Protein AF-A0A0U5D8N0-F1 (afdb_monomer_lite)

Sequence (102 aa):
MAMTEEEKREIAMMTADILSKRNEPKISPDWRKLSDEIRDFIKSRTANTNKDGVGYMTIQNSIYMPIKYVLGLKDVRQITADQVPTARKIFEFIRALKEENE

Secondary structure (DSSP, 8-state):
-PPPHHHHHHHHHHHHHHHHHHTS----HHHHHHHHHHHHHHHHHHTT--TTSPPHHHHHHHHHHHHHHHHT-S-GGG--GGGHHHHHHHHHHHHHHHHTT-

Foldseek 3Di:
DDDDPVVVVVVVVVVVVVVVVVPPDQQAPLLVVVVVVQLVVLCVQPVPDDPPDDDSVNSVCVLFVVLCVVVVHPDSSPQYPVSSVVSVVSNVVVVVVVVVVD

Organism: Limosilactobacillus reuteri (NCBI:txid1598)

Structure (mmCIF, N/CA/C/O backbone):
data_AF-A0A0U5D8N0-F1
#
_entry.id   AF-A0A0U5D8N0-F1
#
loop_
_atom_site.group_PDB
_atom_site.id
_atom_site.type_symbol
_atom_site.label_atom_id
_atom_site.label_alt_id
_atom_site.label_comp_id
_atom_site.label_asym_id
_atom_site.label_entity_id
_atom_site.label_seq_id
_atom_site.pdbx_PDB_ins_code
_atom_site.Cartn_x
_atom_site.Cartn_y
_atom_site.Cartn_z
_atom_site.occupancy
_atom_site.B_iso_or_equiv
_atom_site.auth_seq_id
_atom_site.auth_comp_id
_atom_site.auth_asym_id
_atom_site.auth_atom_id
_atom_site.pdbx_PDB_model_num
ATOM 1 N N . MET A 1 1 ? -14.571 18.166 48.436 1.00 57.78 1 MET A N 1
ATOM 2 C CA . MET A 1 1 ? -15.720 18.454 47.553 1.00 57.78 1 MET A CA 1
ATOM 3 C C . MET A 1 1 ? -15.877 17.272 46.618 1.00 57.78 1 MET A C 1
ATOM 5 O O . MET A 1 1 ? -14.871 16.833 46.076 1.00 57.78 1 MET A O 1
ATOM 9 N N . ALA A 1 2 ? -17.076 16.702 46.519 1.00 75.06 2 ALA A N 1
ATOM 10 C CA . ALA A 1 2 ? -17.356 15.656 45.541 1.00 75.06 2 ALA A CA 1
ATOM 11 C C . ALA A 1 2 ? -17.673 16.322 44.197 1.00 75.06 2 ALA A C 1
ATOM 13 O O . ALA A 1 2 ? -18.399 17.313 44.181 1.00 75.06 2 ALA A O 1
ATOM 14 N N . MET A 1 3 ? -17.113 15.793 43.109 1.00 77.44 3 MET A N 1
ATOM 15 C CA . MET A 1 3 ? -17.428 16.238 41.750 1.00 77.44 3 MET A CA 1
ATOM 16 C C . MET A 1 3 ? -18.933 16.189 41.490 1.00 77.44 3 MET A C 1
ATOM 18 O O . MET A 1 3 ? -19.606 15.220 41.865 1.00 77.44 3 MET A O 1
ATOM 22 N N . THR A 1 4 ? -19.424 17.211 40.803 1.00 87.50 4 THR A N 1
ATOM 23 C CA . THR A 1 4 ? -20.805 17.322 40.340 1.00 87.50 4 THR A CA 1
ATOM 24 C C . THR A 1 4 ? -21.078 16.359 39.179 1.00 87.50 4 THR A C 1
ATOM 26 O O . THR A 1 4 ? -20.169 15.877 38.500 1.00 87.50 4 THR A O 1
ATOM 29 N N . GLU A 1 5 ? -22.351 16.043 38.942 1.00 85.44 5 GLU A N 1
ATOM 30 C CA . GLU A 1 5 ? -22.757 15.148 37.846 1.00 85.44 5 GLU A CA 1
ATOM 31 C C . GLU A 1 5 ? -22.469 15.733 36.453 1.00 85.44 5 GLU A C 1
ATOM 33 O O . GLU A 1 5 ? -22.260 14.992 35.492 1.00 85.44 5 GLU A O 1
ATOM 38 N N . GLU A 1 6 ? -22.414 17.059 36.348 1.00 86.19 6 GLU A N 1
ATOM 39 C CA . GLU A 1 6 ? -22.103 17.770 35.110 1.00 86.19 6 GLU A CA 1
ATOM 40 C C . GLU A 1 6 ? -20.620 17.630 34.747 1.00 86.19 6 GLU A C 1
ATOM 42 O O . GLU A 1 6 ? -20.295 17.206 33.637 1.00 86.19 6 GLU A O 1
ATOM 47 N N . GLU A 1 7 ? -19.728 17.807 35.727 1.00 84.50 7 GLU A N 1
ATOM 48 C CA . GLU A 1 7 ? -18.288 17.564 35.568 1.00 84.50 7 GLU A CA 1
ATOM 49 C C . GLU A 1 7 ? -18.000 16.100 35.194 1.00 84.50 7 GLU A C 1
ATOM 51 O O . GLU A 1 7 ? -17.157 15.815 34.342 1.00 84.50 7 GLU A O 1
ATOM 56 N N . LYS A 1 8 ? -18.736 15.140 35.776 1.00 86.56 8 LYS A N 1
ATOM 57 C CA . LYS A 1 8 ? -18.617 13.718 35.406 1.00 86.56 8 LYS A CA 1
ATOM 58 C C . LYS A 1 8 ? -19.012 13.466 33.950 1.00 86.56 8 LYS A C 1
ATOM 60 O O . LYS A 1 8 ? -18.358 12.667 33.276 1.00 86.56 8 LYS A O 1
ATOM 65 N N . ARG A 1 9 ? -20.064 14.130 33.455 1.00 88.69 9 ARG A N 1
ATOM 66 C CA . ARG A 1 9 ? -20.502 14.024 32.053 1.00 88.69 9 ARG A CA 1
ATOM 67 C C . ARG A 1 9 ? -19.495 14.635 31.089 1.00 88.69 9 ARG A C 1
ATOM 69 O O . ARG A 1 9 ? -19.191 13.998 30.082 1.00 88.69 9 ARG A O 1
ATOM 76 N N . GLU A 1 10 ? -18.958 15.813 31.391 1.00 88.25 10 GLU A N 1
ATOM 77 C CA . GLU A 1 10 ? -17.912 16.430 30.567 1.00 88.25 10 GLU A CA 1
ATOM 78 C C . GLU A 1 10 ? -16.674 15.539 30.467 1.00 88.25 10 GLU A C 1
ATOM 80 O O . GLU A 1 10 ? -16.199 15.265 29.363 1.00 88.25 10 GLU A O 1
ATOM 85 N N . ILE A 1 11 ? -16.206 14.999 31.595 1.00 87.62 11 ILE A N 1
ATOM 86 C CA . ILE A 1 11 ? -15.059 14.084 31.617 1.00 87.62 11 ILE A CA 1
ATOM 87 C C . ILE A 1 11 ? -15.353 12.822 30.800 1.00 87.62 11 ILE A C 1
ATOM 89 O O . ILE A 1 11 ? -14.494 12.373 30.037 1.00 87.62 11 ILE A O 1
ATOM 93 N N . ALA A 1 12 ? -16.558 12.255 30.908 1.00 88.81 12 ALA A N 1
ATOM 94 C CA . ALA A 1 12 ? -16.950 11.084 30.127 1.00 88.81 12 ALA A CA 1
ATOM 95 C C . ALA A 1 12 ? -16.948 11.369 28.614 1.00 88.81 12 ALA A C 1
ATOM 97 O O . ALA A 1 12 ? -16.423 10.563 27.844 1.00 88.81 12 ALA A O 1
ATOM 98 N N . MET A 1 13 ? -17.466 12.526 28.190 1.00 88.12 13 MET A N 1
ATOM 99 C CA . MET A 1 13 ? -17.466 12.940 26.781 1.00 88.12 13 MET A CA 1
ATOM 100 C C . MET A 1 13 ? -16.050 13.189 26.253 1.00 88.12 13 MET A C 1
ATOM 102 O O . MET A 1 13 ? -15.700 12.679 25.189 1.00 88.12 13 MET A O 1
ATOM 106 N N . MET A 1 14 ? -15.212 13.906 27.007 1.00 87.06 14 MET A N 1
ATOM 107 C CA . MET A 1 14 ? -13.809 14.129 26.641 1.00 87.06 14 MET A CA 1
ATOM 108 C C . MET A 1 14 ? -13.039 12.811 26.535 1.00 87.06 14 MET A C 1
ATOM 110 O O . MET A 1 14 ? -12.279 12.600 25.592 1.00 87.06 14 MET A O 1
ATOM 114 N N . THR A 1 15 ? -13.265 11.890 27.473 1.00 84.62 15 THR A N 1
ATOM 115 C CA . THR A 1 15 ? -12.621 10.571 27.466 1.00 84.62 15 THR A CA 1
ATOM 116 C C . THR A 1 15 ? -13.054 9.751 26.251 1.00 84.62 15 THR A C 1
ATOM 118 O O . THR A 1 15 ? -12.211 9.127 25.607 1.00 84.62 15 THR A O 1
ATOM 121 N N . ALA A 1 16 ? -14.340 9.781 25.893 1.00 82.00 16 ALA A N 1
ATOM 122 C CA . ALA A 1 16 ? -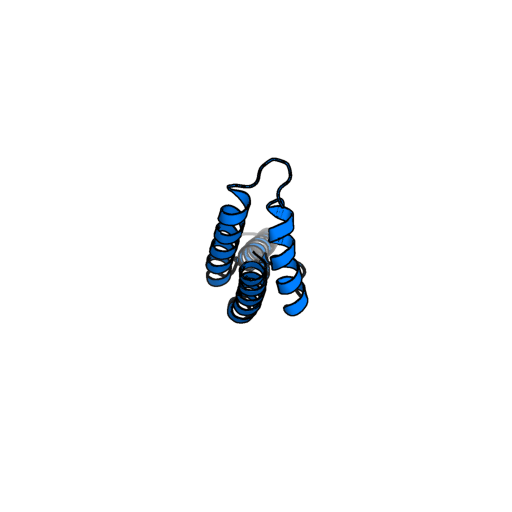14.857 9.097 24.711 1.00 82.00 16 ALA A CA 1
ATOM 123 C C . ALA A 1 16 ? -14.264 9.649 23.401 1.00 82.00 16 ALA A C 1
ATOM 125 O O . ALA A 1 16 ? -13.892 8.861 22.532 1.00 82.00 16 ALA A O 1
ATOM 126 N N . ASP A 1 17 ? -14.108 10.971 23.274 1.00 81.62 17 ASP A N 1
ATOM 127 C CA . ASP A 1 17 ? -13.480 11.613 22.107 1.00 81.62 17 ASP A CA 1
ATOM 128 C C . ASP A 1 17 ? -11.971 11.312 22.006 1.00 81.62 17 ASP A C 1
ATOM 130 O O . ASP A 1 17 ? -11.432 11.058 20.929 1.00 81.62 17 ASP A O 1
ATOM 134 N N . ILE A 1 18 ? -11.267 11.257 23.139 1.00 79.62 18 ILE A N 1
ATOM 135 C CA . ILE A 1 18 ? -9.850 10.865 23.164 1.00 79.62 18 ILE A CA 1
ATOM 136 C C . ILE A 1 18 ? -9.686 9.391 22.771 1.00 79.62 18 ILE A C 1
ATOM 138 O O . ILE A 1 18 ? -8.768 9.043 22.022 1.00 79.62 18 ILE A O 1
ATOM 142 N N . LEU A 1 19 ? -10.562 8.515 23.267 1.00 75.69 19 LEU A N 1
ATOM 143 C CA . LEU A 1 19 ? -10.542 7.089 22.945 1.00 75.69 19 LEU A CA 1
ATOM 144 C C . LEU A 1 19 ? -10.916 6.827 21.483 1.00 75.69 19 LEU A C 1
ATOM 146 O O . LEU A 1 19 ? -10.286 5.978 20.852 1.00 75.69 19 LEU A O 1
ATOM 150 N N . SER A 1 20 ? -11.877 7.566 20.922 1.00 69.62 20 SER A N 1
ATOM 151 C CA . SER A 1 20 ? -12.256 7.438 19.511 1.00 69.62 20 SER A CA 1
ATOM 152 C C . SER A 1 20 ? -11.098 7.825 18.583 1.00 69.62 20 SER A C 1
ATOM 154 O O . SER A 1 20 ? -10.777 7.068 17.670 1.00 69.62 20 SER A O 1
ATOM 156 N N . LYS A 1 21 ? -10.384 8.919 18.886 1.00 64.25 21 LYS A N 1
ATOM 157 C CA . LYS A 1 21 ? -9.190 9.363 18.143 1.00 64.25 21 LYS A CA 1
ATOM 158 C C . LYS A 1 21 ? -7.996 8.421 18.304 1.00 64.25 21 LYS A C 1
ATOM 160 O O . LYS A 1 21 ? -7.241 8.211 17.361 1.00 64.25 21 LYS A O 1
ATOM 165 N N . ARG A 1 22 ? -7.813 7.806 19.480 1.00 59.78 22 ARG A N 1
ATOM 166 C CA . ARG A 1 22 ? -6.773 6.776 19.694 1.00 59.78 22 ARG A CA 1
ATOM 167 C C . ARG A 1 22 ? -7.043 5.474 18.942 1.00 59.78 22 ARG A C 1
ATOM 169 O O . ARG A 1 22 ? -6.086 4.763 18.636 1.00 59.78 22 ARG A O 1
ATOM 176 N N . ASN A 1 23 ? -8.314 5.174 18.688 1.00 57.38 23 ASN A N 1
ATOM 177 C CA . ASN A 1 23 ? -8.761 3.997 17.951 1.00 57.38 23 ASN A CA 1
ATOM 178 C C . ASN A 1 23 ? -8.838 4.231 16.435 1.00 57.38 23 ASN A C 1
ATOM 180 O O . ASN A 1 23 ? -9.248 3.318 15.716 1.00 57.38 23 ASN A O 1
ATOM 184 N N . GLU A 1 24 ? -8.424 5.401 15.926 1.00 58.25 24 GLU A N 1
ATOM 185 C CA . GLU A 1 24 ? -8.157 5.539 14.495 1.00 58.25 24 GLU A CA 1
ATOM 186 C C . GLU A 1 24 ? -7.156 4.453 14.076 1.00 58.25 24 GLU A C 1
ATOM 188 O O . GLU A 1 24 ? -6.144 4.253 14.763 1.00 58.25 24 GLU A O 1
ATOM 193 N N . PRO A 1 25 ? -7.429 3.708 12.989 1.00 57.16 25 PRO A N 1
ATOM 194 C CA . PRO A 1 25 ? -6.596 2.585 12.608 1.00 57.16 25 PRO A CA 1
ATOM 195 C C . PRO A 1 25 ? -5.174 3.081 12.361 1.00 57.16 25 PRO A C 1
ATOM 197 O O . PRO A 1 25 ? -4.885 3.778 11.387 1.00 57.16 25 PRO A O 1
ATOM 200 N N . LYS A 1 26 ? -4.267 2.714 13.272 1.00 65.56 26 LYS A N 1
ATOM 201 C CA . LYS A 1 26 ? -2.835 2.870 13.049 1.00 65.56 26 LYS A CA 1
ATOM 202 C C . LYS A 1 26 ? -2.516 2.123 11.764 1.00 65.56 26 LYS A C 1
ATOM 204 O O . LYS A 1 26 ? -2.845 0.944 11.646 1.00 65.56 26 LYS A O 1
ATOM 209 N N . ILE A 1 27 ? -1.889 2.831 10.826 1.00 75.12 27 ILE A N 1
ATOM 210 C CA . ILE A 1 27 ? -1.368 2.277 9.574 1.00 75.12 27 ILE A CA 1
ATOM 211 C C . ILE A 1 27 ? -0.738 0.917 9.885 1.00 75.12 27 ILE A C 1
ATOM 213 O O . ILE A 1 27 ? 0.158 0.844 10.733 1.00 75.12 27 ILE A O 1
ATOM 217 N N . SER A 1 28 ? -1.236 -0.142 9.238 1.00 84.81 28 SER A N 1
ATOM 218 C CA . SER A 1 28 ? -0.761 -1.506 9.477 1.00 84.81 28 SER A CA 1
ATOM 219 C C . SER A 1 28 ? 0.775 -1.545 9.390 1.00 84.81 28 SER A C 1
ATOM 221 O O . SER A 1 28 ? 1.330 -1.050 8.403 1.00 84.81 28 SER A O 1
ATOM 223 N N . PRO A 1 29 ? 1.493 -2.102 10.388 1.00 89.56 29 PRO A N 1
ATOM 224 C CA . PRO A 1 29 ? 2.952 -2.208 10.336 1.00 89.56 29 PRO A CA 1
ATOM 225 C C . PRO A 1 29 ? 3.449 -2.938 9.084 1.00 89.56 29 PRO A C 1
ATOM 227 O O . PRO A 1 29 ? 4.470 -2.560 8.513 1.00 89.56 29 PRO A O 1
ATOM 230 N N . ASP A 1 30 ? 2.703 -3.942 8.624 1.00 92.25 30 ASP A N 1
ATOM 231 C CA . ASP A 1 30 ? 3.042 -4.701 7.421 1.00 92.25 30 ASP A CA 1
ATOM 232 C C . ASP A 1 30 ? 2.770 -3.899 6.148 1.00 92.25 30 ASP A C 1
ATOM 234 O O . ASP A 1 30 ? 3.559 -3.948 5.203 1.00 92.25 30 ASP A O 1
ATOM 238 N N . TRP A 1 31 ? 1.714 -3.079 6.146 1.00 95.00 31 TRP A N 1
ATOM 239 C CA . TRP A 1 31 ? 1.497 -2.117 5.069 1.00 95.00 31 TRP A CA 1
ATOM 240 C C . TRP A 1 31 ? 2.608 -1.066 5.036 1.00 95.00 31 TRP A C 1
ATOM 242 O O . TRP A 1 31 ? 3.072 -0.706 3.960 1.00 95.00 31 TRP A O 1
ATOM 252 N N . ARG A 1 32 ? 3.085 -0.603 6.197 1.00 93.94 32 ARG A N 1
ATOM 253 C CA . ARG A 1 32 ? 4.194 0.355 6.272 1.00 93.94 32 ARG A CA 1
ATOM 254 C C . ARG A 1 32 ? 5.448 -0.194 5.595 1.00 93.94 32 ARG A C 1
ATOM 256 O O . ARG A 1 32 ? 6.014 0.501 4.759 1.00 93.94 32 ARG A O 1
ATOM 263 N N . LYS A 1 33 ? 5.816 -1.447 5.891 1.00 95.69 33 LYS A N 1
ATOM 264 C CA . LYS A 1 33 ? 6.944 -2.135 5.241 1.00 95.69 33 LYS A CA 1
ATOM 265 C C . LYS A 1 33 ? 6.766 -2.197 3.722 1.00 95.69 33 LYS A C 1
ATOM 267 O O . LYS A 1 33 ? 7.644 -1.758 2.990 1.00 95.69 33 LYS A O 1
ATOM 272 N N . LEU A 1 34 ? 5.606 -2.661 3.249 1.00 97.31 34 LEU A N 1
ATOM 273 C CA . LEU A 1 34 ? 5.323 -2.731 1.812 1.00 97.31 34 LEU A CA 1
ATOM 274 C C . LEU A 1 34 ? 5.322 -1.341 1.148 1.00 97.31 34 LEU A C 1
ATOM 276 O O . LEU A 1 34 ? 5.808 -1.183 0.034 1.00 97.31 34 LEU A O 1
ATOM 280 N N . SER A 1 35 ? 4.800 -0.315 1.819 1.00 96.06 35 SER A N 1
ATOM 281 C CA . SER A 1 35 ? 4.793 1.058 1.305 1.00 96.06 35 SER A CA 1
ATOM 282 C C . SER A 1 35 ? 6.204 1.641 1.192 1.00 96.06 35 SER A C 1
ATOM 284 O O . SER A 1 35 ? 6.474 2.397 0.257 1.00 96.06 35 SER A O 1
ATOM 286 N N . ASP A 1 36 ? 7.103 1.288 2.112 1.00 96.50 36 ASP A N 1
ATOM 287 C CA . ASP A 1 36 ? 8.515 1.658 2.024 1.00 96.50 36 ASP A CA 1
ATOM 288 C C . ASP A 1 36 ? 9.199 0.939 0.843 1.00 96.50 36 ASP A C 1
ATOM 290 O O . ASP A 1 36 ? 9.860 1.601 0.046 1.00 96.50 36 ASP A O 1
ATOM 294 N N . GLU A 1 37 ? 8.934 -0.354 0.620 1.00 97.25 37 GLU A N 1
ATOM 295 C CA . GLU A 1 37 ? 9.428 -1.084 -0.565 1.00 97.25 37 GLU A CA 1
ATOM 296 C C . GLU A 1 37 ? 8.944 -0.455 -1.885 1.00 97.25 37 GLU A C 1
ATOM 298 O O . GLU A 1 37 ? 9.729 -0.244 -2.812 1.00 97.25 37 GLU A O 1
ATOM 303 N N . ILE A 1 38 ? 7.657 -0.097 -1.968 1.00 96.75 38 ILE A N 1
ATOM 304 C CA . ILE A 1 38 ? 7.090 0.592 -3.137 1.00 96.75 38 ILE A CA 1
ATOM 305 C C . ILE A 1 38 ? 7.772 1.949 -3.341 1.00 96.75 38 ILE A C 1
ATOM 307 O O . ILE A 1 38 ? 8.098 2.319 -4.469 1.00 96.75 38 ILE A O 1
ATOM 311 N N . ARG A 1 39 ? 8.002 2.705 -2.261 1.00 95.69 39 ARG A N 1
ATOM 312 C CA . ARG A 1 39 ? 8.693 3.999 -2.322 1.00 95.69 39 ARG A CA 1
ATOM 313 C C . ARG A 1 39 ? 1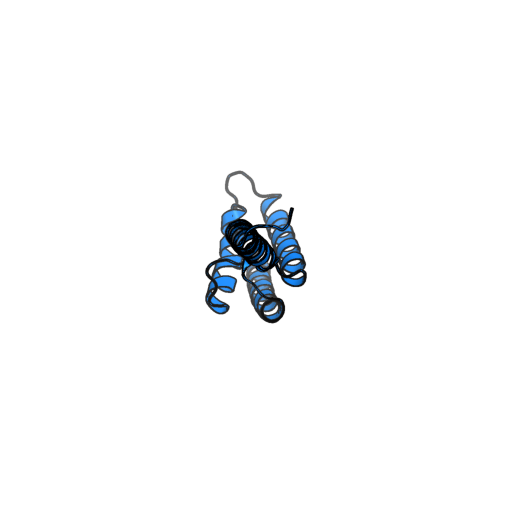0.101 3.847 -2.878 1.00 95.69 39 ARG A C 1
ATOM 315 O O . ARG A 1 39 ? 10.492 4.649 -3.723 1.00 95.69 39 ARG A O 1
ATOM 322 N N . ASP A 1 40 ? 10.845 2.853 -2.417 1.00 95.38 40 ASP A N 1
ATOM 323 C CA . ASP A 1 40 ? 12.220 2.628 -2.853 1.00 95.38 40 ASP A CA 1
ATOM 324 C C . ASP A 1 40 ? 12.279 2.176 -4.316 1.00 95.38 40 ASP A C 1
ATOM 326 O O . ASP A 1 40 ? 13.099 2.689 -5.080 1.00 95.38 40 ASP A O 1
ATOM 330 N N . PHE A 1 41 ? 11.332 1.338 -4.748 1.00 93.38 41 PHE A N 1
ATOM 331 C CA . PHE A 1 41 ? 11.147 0.995 -6.159 1.00 93.38 41 PHE A CA 1
ATOM 332 C C . PHE A 1 41 ? 10.859 2.221 -7.040 1.00 93.38 41 PHE A C 1
ATOM 334 O O . PHE A 1 41 ? 11.434 2.373 -8.116 1.00 93.38 41 PHE A O 1
ATOM 341 N N . ILE A 1 42 ? 9.976 3.125 -6.608 1.00 92.88 42 ILE A N 1
ATOM 342 C CA . ILE A 1 42 ? 9.687 4.336 -7.388 1.00 92.88 42 ILE A CA 1
ATOM 343 C C . ILE A 1 42 ? 10.924 5.237 -7.425 1.00 92.88 42 ILE A C 1
ATOM 345 O O . ILE A 1 42 ? 11.286 5.742 -8.487 1.00 92.88 42 ILE A O 1
ATOM 349 N N . LYS A 1 43 ? 11.591 5.427 -6.279 1.00 91.44 43 LYS A N 1
ATOM 350 C CA . LYS A 1 43 ? 12.802 6.246 -6.187 1.00 91.44 43 LYS A CA 1
ATOM 351 C C . LYS A 1 43 ? 13.877 5.762 -7.146 1.00 91.44 43 LYS A C 1
ATOM 353 O O . LYS A 1 43 ? 14.405 6.599 -7.867 1.00 91.44 43 LYS A O 1
ATOM 358 N N . SER A 1 44 ? 14.163 4.460 -7.198 1.00 88.94 44 SER A N 1
ATOM 359 C CA . SER A 1 44 ? 15.195 3.921 -8.092 1.00 88.94 44 SER A CA 1
ATOM 360 C C . SER A 1 44 ? 14.905 4.222 -9.565 1.00 88.94 44 SER A C 1
ATOM 362 O O . SER A 1 44 ? 15.823 4.559 -10.308 1.00 88.94 44 SER A O 1
ATOM 364 N N . ARG A 1 45 ? 13.629 4.214 -9.968 1.00 84.19 45 ARG A N 1
ATOM 365 C CA . ARG A 1 45 ? 13.204 4.558 -11.335 1.00 84.19 45 ARG A CA 1
ATOM 366 C C . ARG A 1 45 ? 13.204 6.055 -11.622 1.00 84.19 45 ARG A C 1
ATOM 368 O O . ARG A 1 45 ? 13.460 6.460 -12.748 1.00 84.19 45 ARG A O 1
ATOM 375 N N . THR A 1 46 ? 12.947 6.881 -10.612 1.00 87.00 46 THR A N 1
ATOM 376 C CA . THR A 1 46 ? 12.947 8.348 -10.763 1.00 87.00 46 THR A CA 1
ATOM 377 C C . THR A 1 46 ? 14.304 9.008 -10.509 1.00 87.00 46 THR A C 1
ATOM 379 O O . THR A 1 46 ? 14.482 10.182 -10.821 1.00 87.00 46 THR A O 1
ATOM 382 N N . ALA A 1 47 ? 15.270 8.286 -9.934 1.00 79.19 47 ALA A N 1
ATOM 383 C CA . ALA A 1 47 ? 16.569 8.842 -9.553 1.00 79.19 47 ALA A CA 1
ATOM 384 C C . ALA A 1 47 ? 17.402 9.294 -10.763 1.00 79.19 47 ALA A C 1
ATOM 386 O O . ALA A 1 47 ? 18.180 10.235 -10.644 1.00 79.19 47 ALA A O 1
ATOM 387 N N . ASN A 1 48 ? 17.205 8.653 -11.921 1.00 67.38 48 ASN A N 1
ATOM 388 C CA . ASN A 1 48 ? 17.978 8.896 -13.143 1.00 67.38 48 ASN A CA 1
ATOM 389 C C . ASN A 1 48 ? 17.160 9.554 -14.263 1.00 67.38 48 ASN A C 1
ATOM 391 O O . ASN A 1 48 ? 17.641 9.704 -15.385 1.00 67.38 48 ASN A O 1
ATOM 395 N N . THR A 1 49 ? 15.910 9.929 -13.993 1.00 62.09 49 THR A N 1
ATOM 396 C CA . THR A 1 49 ? 15.068 10.589 -14.988 1.00 62.09 49 THR A CA 1
ATOM 397 C C . THR A 1 49 ? 15.372 12.083 -15.048 1.00 62.09 49 THR A C 1
ATOM 399 O O . THR A 1 49 ? 15.173 12.805 -14.072 1.00 62.09 49 THR A O 1
ATOM 402 N N . ASN A 1 50 ? 15.815 12.551 -16.220 1.00 58.72 50 ASN A N 1
ATOM 403 C CA . ASN A 1 50 ? 15.875 13.972 -16.579 1.00 58.72 50 ASN A CA 1
ATOM 404 C C . ASN A 1 50 ? 14.465 14.610 -16.534 1.00 58.72 50 ASN A C 1
ATOM 406 O O . ASN A 1 50 ? 13.474 13.924 -16.287 1.00 58.72 50 ASN A O 1
ATOM 410 N N . LYS A 1 51 ? 14.353 15.918 -16.823 1.00 58.59 51 LYS A N 1
ATOM 411 C CA . LYS A 1 51 ? 13.084 16.684 -16.803 1.00 58.59 51 LYS A CA 1
ATOM 412 C C . LYS A 1 51 ? 11.914 16.060 -17.597 1.00 58.59 51 LYS A C 1
ATOM 414 O O . LYS A 1 51 ? 10.775 16.412 -17.309 1.00 58.59 51 LYS A O 1
ATOM 419 N N . ASP A 1 52 ? 12.186 15.133 -18.516 1.00 62.22 52 ASP A N 1
ATOM 420 C CA . ASP A 1 52 ? 11.193 14.470 -19.376 1.00 62.22 52 ASP A CA 1
ATOM 421 C C . ASP A 1 52 ? 10.790 13.052 -18.921 1.00 62.22 52 ASP A C 1
ATOM 423 O O . ASP A 1 52 ? 9.969 12.402 -19.566 1.00 62.22 52 ASP A O 1
ATOM 427 N N . GLY A 1 53 ? 11.367 12.527 -17.834 1.00 68.31 53 GLY A N 1
ATOM 428 C CA . GLY A 1 53 ? 11.039 11.181 -17.360 1.00 68.31 53 GLY A CA 1
ATOM 429 C C . GLY A 1 53 ? 9.742 11.098 -16.551 1.00 68.31 53 GLY A C 1
ATOM 430 O O . GLY A 1 53 ? 9.158 12.098 -16.129 1.00 68.31 53 GLY A O 1
ATOM 431 N N . VAL A 1 54 ? 9.267 9.870 -16.323 1.00 79.69 54 VAL A N 1
ATOM 432 C CA . VAL A 1 54 ? 8.003 9.630 -15.615 1.00 79.69 54 VAL A CA 1
ATOM 433 C C . VAL A 1 54 ? 8.124 10.072 -14.155 1.00 79.69 54 VAL A C 1
ATOM 435 O O . VAL A 1 54 ? 8.898 9.515 -13.382 1.00 79.69 54 VAL A O 1
ATOM 438 N N . GLY A 1 55 ? 7.316 11.055 -13.760 1.00 87.25 55 GLY A N 1
ATOM 439 C CA . GLY A 1 55 ? 7.337 11.592 -12.402 1.00 87.25 55 GLY A CA 1
ATOM 440 C C . GLY A 1 55 ? 6.935 10.575 -11.326 1.00 87.25 55 GLY A C 1
ATOM 441 O O . GLY A 1 55 ? 6.075 9.716 -11.536 1.00 87.25 55 GLY A O 1
ATOM 442 N N . TYR A 1 56 ? 7.499 10.742 -10.126 1.00 91.62 56 TYR A N 1
ATOM 443 C CA . TYR A 1 56 ? 7.243 9.906 -8.942 1.00 91.62 56 TYR A CA 1
ATOM 444 C C . TYR A 1 56 ? 5.750 9.661 -8.685 1.00 91.62 56 TYR A C 1
ATOM 446 O O . TYR A 1 56 ? 5.319 8.529 -8.466 1.00 91.62 56 TYR A O 1
ATOM 454 N N . MET A 1 57 ? 4.938 10.721 -8.752 1.00 91.25 57 MET A N 1
ATOM 455 C CA . MET A 1 57 ? 3.493 10.638 -8.516 1.00 91.25 57 MET A CA 1
ATOM 456 C C . MET A 1 57 ? 2.773 9.778 -9.556 1.00 91.25 57 MET A C 1
ATOM 458 O O . MET A 1 57 ? 1.833 9.068 -9.209 1.00 91.25 57 MET A O 1
ATOM 462 N N . THR A 1 58 ? 3.2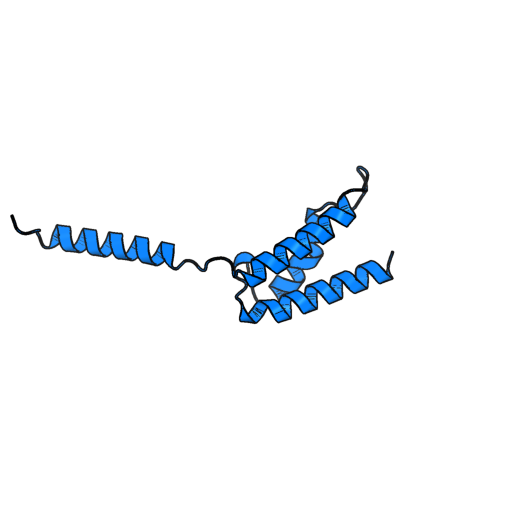26 9.795 -10.808 1.00 91.50 58 THR A N 1
ATOM 463 C CA . THR A 1 58 ? 2.647 8.981 -11.880 1.00 91.50 58 THR A CA 1
ATOM 464 C C . THR A 1 58 ? 2.897 7.498 -11.626 1.00 91.50 58 THR A C 1
ATOM 466 O O . THR A 1 58 ? 1.960 6.701 -11.682 1.00 91.50 58 THR A O 1
ATOM 469 N N . ILE A 1 59 ? 4.129 7.123 -11.266 1.00 91.94 59 ILE A N 1
ATOM 470 C CA . ILE A 1 59 ? 4.460 5.728 -10.938 1.00 91.94 59 ILE A CA 1
ATOM 471 C C . ILE A 1 59 ? 3.712 5.293 -9.674 1.00 91.94 59 ILE A C 1
ATOM 473 O O . ILE A 1 59 ? 3.087 4.233 -9.665 1.00 91.94 59 ILE A O 1
ATOM 477 N N . GLN A 1 60 ? 3.684 6.135 -8.640 1.00 95.06 60 GLN A N 1
ATOM 478 C CA . GLN A 1 60 ? 2.929 5.858 -7.419 1.00 95.06 60 GLN A CA 1
ATOM 479 C C . GLN A 1 60 ? 1.446 5.606 -7.714 1.00 95.06 60 GLN A C 1
ATOM 481 O O . GLN A 1 60 ? 0.891 4.617 -7.245 1.00 95.06 60 GLN A O 1
ATOM 486 N N . ASN A 1 61 ? 0.811 6.447 -8.535 1.00 95.00 61 ASN A N 1
ATOM 487 C CA . ASN A 1 61 ? -0.589 6.274 -8.918 1.00 95.00 61 ASN A CA 1
ATOM 488 C C . ASN A 1 61 ? -0.812 4.991 -9.721 1.00 95.00 61 ASN A C 1
ATOM 490 O O . ASN A 1 61 ? -1.820 4.321 -9.499 1.00 95.00 61 ASN A O 1
ATOM 494 N N . SER A 1 62 ? 0.134 4.612 -10.588 1.00 94.19 62 SER A N 1
ATOM 495 C CA . SER A 1 62 ? 0.057 3.353 -11.339 1.00 94.19 62 SER A CA 1
ATOM 496 C C . SER A 1 62 ? 0.057 2.112 -10.440 1.00 94.19 62 SER A C 1
ATOM 498 O O . SER A 1 62 ? -0.465 1.085 -10.851 1.00 94.19 62 SER A O 1
ATOM 500 N N . ILE A 1 63 ? 0.569 2.218 -9.207 1.00 96.69 63 ILE A N 1
ATOM 501 C CA . ILE A 1 63 ? 0.595 1.134 -8.213 1.00 96.69 63 ILE A CA 1
ATOM 502 C C . ILE A 1 63 ? -0.583 1.255 -7.235 1.00 96.69 63 ILE A C 1
ATOM 504 O O . ILE A 1 63 ? -1.325 0.301 -7.008 1.00 96.69 63 ILE A O 1
ATOM 508 N N . TYR A 1 64 ? -0.791 2.437 -6.654 1.00 97.12 64 TYR A N 1
ATOM 509 C CA . TYR A 1 64 ? -1.779 2.642 -5.594 1.00 97.12 64 TYR A CA 1
ATOM 510 C C . TYR A 1 64 ? -3.221 2.620 -6.099 1.00 97.12 64 TYR A C 1
ATOM 512 O O . TYR A 1 64 ? -4.104 2.197 -5.355 1.00 97.12 64 TYR A O 1
ATOM 520 N N . MET A 1 65 ? -3.499 3.054 -7.334 1.00 97.31 65 MET A N 1
ATOM 521 C CA . MET A 1 65 ? -4.866 3.013 -7.869 1.00 97.31 65 MET A CA 1
ATOM 522 C C . MET A 1 65 ? -5.375 1.574 -8.044 1.00 97.31 65 MET A C 1
ATOM 524 O O . MET A 1 65 ? -6.452 1.291 -7.517 1.00 97.31 65 MET A O 1
ATOM 528 N N . PRO A 1 66 ? -4.624 0.641 -8.665 1.00 97.75 66 PRO A N 1
ATOM 529 C CA . PRO A 1 66 ? -5.009 -0.770 -8.703 1.00 97.75 66 PRO A CA 1
ATOM 530 C C . PRO A 1 66 ? -5.192 -1.399 -7.320 1.00 97.75 66 PRO A C 1
ATOM 532 O O . PRO A 1 66 ? -6.192 -2.074 -7.094 1.00 97.75 66 PRO A O 1
ATOM 535 N N . ILE A 1 67 ? -4.281 -1.135 -6.373 1.00 97.81 67 ILE A N 1
ATOM 536 C CA . ILE A 1 67 ? -4.399 -1.649 -4.997 1.00 97.81 67 ILE A CA 1
ATOM 537 C C . ILE A 1 67 ? -5.708 -1.174 -4.357 1.00 97.81 67 ILE A C 1
ATOM 539 O O . ILE A 1 67 ? -6.474 -1.987 -3.845 1.00 97.81 67 ILE A O 1
ATOM 543 N N . LYS A 1 68 ? -5.999 0.132 -4.428 1.00 97.19 68 LYS A N 1
ATOM 544 C CA . LYS A 1 68 ? -7.247 0.703 -3.902 1.00 97.19 68 LYS A CA 1
ATOM 545 C C . LYS A 1 68 ? -8.480 0.099 -4.563 1.00 97.19 68 LYS A C 1
ATOM 547 O O . LYS A 1 68 ? -9.429 -0.236 -3.865 1.00 97.19 68 LYS A O 1
ATOM 552 N N . TYR A 1 69 ? -8.456 -0.039 -5.887 1.00 97.75 69 TYR A N 1
ATOM 553 C CA . TYR A 1 69 ? -9.577 -0.574 -6.651 1.00 97.75 69 TYR A CA 1
ATOM 554 C C . TYR A 1 69 ? -9.890 -2.021 -6.256 1.00 97.75 69 TYR A C 1
ATOM 556 O O . TYR A 1 69 ? -11.028 -2.324 -5.912 1.00 97.75 69 TYR A O 1
ATOM 564 N N . VAL A 1 70 ? -8.877 -2.893 -6.229 1.00 97.75 70 VAL A N 1
ATOM 565 C CA . VAL A 1 70 ? -9.051 -4.315 -5.892 1.00 97.75 70 VAL A CA 1
ATOM 566 C C . VAL A 1 70 ? -9.469 -4.512 -4.433 1.00 97.75 70 VAL A C 1
ATOM 568 O O . VAL A 1 70 ? -10.273 -5.392 -4.144 1.00 97.75 70 VAL A O 1
ATOM 571 N N . LEU A 1 71 ? -8.954 -3.694 -3.510 1.00 96.12 71 LEU A N 1
ATOM 572 C CA . LEU A 1 71 ? -9.295 -3.782 -2.086 1.00 96.12 71 LEU A CA 1
ATOM 573 C C . LEU A 1 71 ? -10.575 -3.015 -1.705 1.00 96.12 71 LEU A C 1
ATOM 575 O O . LEU A 1 71 ? -10.992 -3.075 -0.551 1.00 96.12 71 LEU A O 1
ATOM 579 N N . GLY A 1 72 ? -11.190 -2.278 -2.637 1.00 95.75 72 GLY A N 1
ATOM 580 C CA . GLY A 1 72 ? -12.377 -1.461 -2.365 1.00 95.75 72 GLY A CA 1
ATOM 581 C C . GLY A 1 72 ? -12.119 -0.282 -1.417 1.00 95.75 72 GLY A C 1
ATOM 582 O O . GLY A 1 72 ? -13.009 0.115 -0.667 1.00 95.75 72 GLY A O 1
ATOM 583 N N . LEU A 1 73 ? -10.905 0.277 -1.422 1.00 93.19 73 LEU A N 1
ATOM 584 C CA . LEU A 1 73 ? -10.474 1.320 -0.487 1.00 93.19 73 LEU A CA 1
ATOM 585 C C . LEU A 1 73 ? -10.460 2.708 -1.133 1.00 93.19 73 LEU A C 1
ATOM 587 O O . LEU A 1 73 ? -10.057 2.881 -2.284 1.00 93.19 73 LEU A O 1
ATOM 591 N N . LYS A 1 74 ? -10.821 3.736 -0.356 1.00 91.62 74 LYS A N 1
ATOM 592 C CA . LYS A 1 74 ? -10.672 5.140 -0.781 1.00 91.62 74 LYS A CA 1
ATOM 593 C C . LYS A 1 74 ? -9.228 5.621 -0.633 1.00 91.62 74 LYS A C 1
ATOM 595 O O . LYS A 1 74 ? -8.758 6.420 -1.444 1.00 91.62 74 LYS A O 1
ATOM 600 N N . ASP A 1 75 ? -8.524 5.112 0.376 1.00 90.75 75 ASP A N 1
ATOM 601 C CA . ASP A 1 75 ? -7.154 5.488 0.713 1.00 90.75 75 ASP A CA 1
ATOM 602 C C . ASP A 1 75 ? -6.326 4.251 1.091 1.00 90.75 75 ASP A C 1
ATOM 604 O O . ASP A 1 75 ? -6.783 3.381 1.828 1.00 90.75 75 ASP A O 1
ATOM 608 N N . VAL A 1 76 ? -5.080 4.184 0.615 1.00 92.38 76 VAL A N 1
ATOM 609 C CA . VAL A 1 76 ? -4.142 3.096 0.934 1.00 92.38 76 VAL A CA 1
ATOM 610 C C . VAL A 1 76 ? -3.759 3.054 2.417 1.00 92.38 76 VAL A C 1
ATOM 612 O O . VAL A 1 76 ? -3.358 2.015 2.925 1.00 92.38 76 VAL A O 1
ATOM 615 N N . ARG A 1 77 ? -3.920 4.160 3.155 1.00 89.62 77 ARG A N 1
ATOM 616 C CA . ARG A 1 77 ? -3.731 4.196 4.616 1.00 89.62 77 ARG A CA 1
ATOM 617 C C . ARG A 1 77 ? -4.757 3.347 5.371 1.00 89.62 77 ARG A C 1
ATOM 619 O O . ARG A 1 77 ? -4.520 3.032 6.531 1.00 89.62 77 ARG A O 1
ATOM 626 N N . GLN A 1 78 ? -5.861 2.971 4.721 1.00 91.38 78 GLN A N 1
ATOM 627 C CA . GLN A 1 78 ? -6.901 2.104 5.280 1.00 91.38 78 GLN A CA 1
ATOM 628 C C . GLN A 1 78 ? -6.583 0.608 5.131 1.00 91.38 78 GLN A C 1
ATOM 630 O O . GLN A 1 78 ? -7.372 -0.212 5.588 1.00 91.38 78 GLN A O 1
ATOM 635 N N . ILE A 1 79 ? -5.461 0.246 4.495 1.00 93.06 79 ILE A N 1
ATOM 636 C CA . ILE A 1 79 ? -5.071 -1.153 4.291 1.00 93.06 79 ILE A CA 1
ATOM 637 C C . ILE A 1 79 ? -4.820 -1.823 5.644 1.00 93.06 79 ILE A C 1
ATOM 639 O O . ILE A 1 79 ? -3.967 -1.394 6.430 1.00 93.06 79 ILE A O 1
ATOM 643 N N . THR A 1 80 ? -5.547 -2.907 5.892 1.00 91.62 80 THR A N 1
ATOM 644 C CA . THR A 1 80 ? -5.400 -3.746 7.082 1.00 91.62 80 THR A CA 1
ATOM 645 C C . THR A 1 80 ? -4.336 -4.824 6.869 1.00 91.62 80 THR A C 1
ATOM 647 O O . THR A 1 80 ? -3.897 -5.080 5.749 1.00 91.62 80 THR A O 1
ATOM 650 N N . ALA A 1 81 ? -3.882 -5.468 7.948 1.00 91.00 81 ALA A N 1
ATOM 651 C CA . ALA A 1 81 ? -2.820 -6.477 7.878 1.00 91.00 81 ALA A CA 1
ATOM 652 C C . ALA A 1 81 ? -3.182 -7.685 6.990 1.00 91.00 81 ALA A C 1
ATOM 654 O O . ALA A 1 81 ? -2.348 -8.149 6.217 1.00 91.00 81 ALA A O 1
ATOM 655 N N . ASP A 1 82 ? -4.434 -8.142 7.029 1.00 93.81 82 ASP A N 1
ATOM 656 C CA . ASP A 1 82 ? -4.961 -9.234 6.200 1.00 93.81 82 ASP A CA 1
ATOM 657 C C . ASP A 1 82 ? -5.040 -8.882 4.703 1.00 93.81 82 ASP A C 1
ATOM 659 O O . ASP A 1 82 ? -4.978 -9.770 3.854 1.00 93.81 82 ASP A O 1
ATOM 663 N N . GLN A 1 83 ? -5.103 -7.591 4.363 1.00 95.56 83 GLN A N 1
ATOM 664 C CA . GLN A 1 83 ? -5.131 -7.107 2.980 1.00 95.56 83 GLN A CA 1
ATOM 665 C C . GLN A 1 83 ? -3.730 -6.928 2.370 1.00 95.56 83 GLN A C 1
ATOM 667 O O . GLN A 1 83 ? -3.591 -6.886 1.142 1.00 95.56 83 GLN A O 1
ATOM 672 N N . VAL A 1 84 ? -2.674 -6.858 3.194 1.00 96.62 84 VAL A N 1
ATOM 673 C CA . VAL A 1 84 ? -1.286 -6.658 2.733 1.00 96.62 84 VAL A CA 1
ATOM 674 C C . VAL A 1 84 ? -0.818 -7.736 1.745 1.00 96.62 84 VAL A C 1
ATOM 676 O O . VAL A 1 84 ? -0.221 -7.360 0.733 1.00 96.62 84 VAL A O 1
ATOM 679 N N . PRO A 1 85 ? -1.087 -9.045 1.937 1.00 98.00 85 PRO A N 1
ATOM 680 C CA . PRO A 1 85 ? -0.700 -10.066 0.961 1.00 98.00 85 PRO A CA 1
ATOM 681 C C . PRO A 1 85 ? -1.285 -9.825 -0.436 1.00 98.00 85 PRO A C 1
ATOM 683 O O . PRO A 1 85 ? -0.598 -10.021 -1.439 1.00 98.00 85 PRO A O 1
ATOM 686 N N . THR A 1 86 ? -2.533 -9.357 -0.519 1.00 97.81 86 THR A N 1
ATOM 687 C CA . THR A 1 86 ? -3.178 -9.012 -1.794 1.00 97.81 86 THR A CA 1
ATOM 688 C C . THR A 1 86 ? -2.552 -7.759 -2.403 1.00 97.81 86 THR A C 1
ATOM 690 O O . THR A 1 86 ? -2.211 -7.768 -3.585 1.00 97.81 86 THR A O 1
ATOM 693 N N . ALA A 1 87 ? -2.313 -6.714 -1.602 1.00 97.88 87 ALA A N 1
ATOM 694 C CA . ALA A 1 87 ? -1.614 -5.511 -2.058 1.00 97.88 87 ALA A CA 1
ATOM 695 C C . ALA A 1 87 ? -0.212 -5.832 -2.610 1.00 97.88 87 ALA A C 1
ATOM 697 O O . ALA A 1 87 ? 0.173 -5.311 -3.657 1.00 97.88 87 ALA A O 1
ATOM 698 N N . ARG A 1 88 ? 0.523 -6.741 -1.952 1.00 98.38 88 ARG A N 1
ATOM 699 C CA . ARG A 1 88 ? 1.839 -7.210 -2.405 1.00 98.38 88 ARG A CA 1
ATOM 700 C C . ARG A 1 88 ? 1.756 -7.905 -3.759 1.00 98.38 88 ARG A C 1
ATOM 702 O O . ARG A 1 88 ? 2.534 -7.567 -4.638 1.00 98.38 88 ARG A O 1
ATOM 709 N N . LYS A 1 89 ? 0.806 -8.823 -3.962 1.00 98.12 89 LYS A N 1
ATOM 710 C CA . LYS A 1 89 ? 0.627 -9.501 -5.262 1.00 98.12 89 LYS A CA 1
ATOM 711 C C . LYS A 1 89 ? 0.402 -8.508 -6.404 1.00 98.12 89 LYS A C 1
ATOM 713 O O . LYS A 1 89 ? 0.978 -8.674 -7.472 1.00 98.12 89 LYS A O 1
ATOM 718 N N . ILE A 1 90 ? -0.402 -7.469 -6.170 1.00 97.69 90 ILE A N 1
ATOM 719 C CA . ILE A 1 90 ? -0.661 -6.415 -7.163 1.00 97.69 90 ILE A CA 1
ATOM 720 C C . ILE A 1 90 ? 0.614 -5.620 -7.452 1.00 97.69 90 ILE A C 1
ATOM 722 O O . ILE A 1 90 ? 0.933 -5.381 -8.613 1.00 97.69 90 ILE A O 1
ATOM 726 N N . PHE A 1 91 ? 1.356 -5.231 -6.412 1.00 97.62 91 PHE A N 1
ATOM 727 C CA . PHE A 1 91 ? 2.632 -4.540 -6.581 1.00 97.62 91 PHE A CA 1
ATOM 728 C C . PHE A 1 91 ? 3.639 -5.378 -7.380 1.00 97.62 91 PHE A C 1
ATOM 730 O O . PHE A 1 91 ? 4.186 -4.875 -8.356 1.00 97.62 91 PHE A O 1
ATOM 737 N N . GLU A 1 92 ? 3.840 -6.646 -7.017 1.00 97.19 92 GLU A N 1
ATOM 738 C CA . GLU A 1 92 ? 4.763 -7.553 -7.712 1.00 97.19 92 GLU A CA 1
ATOM 739 C C . GLU A 1 92 ? 4.359 -7.766 -9.176 1.00 97.19 92 GLU A C 1
ATOM 741 O O . GLU A 1 92 ? 5.212 -7.728 -10.057 1.00 97.19 92 GLU A O 1
ATOM 746 N N . PHE A 1 93 ? 3.059 -7.905 -9.459 1.00 96.00 93 PHE A N 1
ATOM 747 C CA . PHE A 1 93 ? 2.550 -7.997 -10.829 1.00 96.00 93 PHE A CA 1
ATOM 748 C C . PHE A 1 93 ? 2.886 -6.746 -11.653 1.00 96.00 93 PHE A C 1
ATOM 750 O O . PHE A 1 93 ? 3.405 -6.845 -12.761 1.00 96.00 93 PHE A O 1
ATOM 757 N N . ILE A 1 94 ? 2.638 -5.554 -11.101 1.00 93.62 94 ILE A N 1
ATOM 758 C CA . ILE A 1 94 ? 2.954 -4.286 -11.775 1.00 93.62 94 ILE A CA 1
ATOM 759 C C . ILE A 1 94 ? 4.468 -4.116 -11.937 1.00 93.62 94 ILE A C 1
ATOM 761 O O . ILE A 1 94 ? 4.915 -3.592 -12.958 1.00 93.62 94 ILE A O 1
ATOM 765 N N . ARG A 1 95 ? 5.254 -4.548 -10.943 1.00 91.44 95 ARG A N 1
ATOM 766 C CA . ARG A 1 95 ? 6.716 -4.514 -11.001 1.00 91.44 95 ARG A CA 1
ATOM 767 C C . ARG A 1 95 ? 7.230 -5.379 -12.149 1.00 91.44 95 ARG A C 1
ATOM 769 O O . ARG A 1 95 ? 7.966 -4.860 -12.978 1.00 91.44 95 ARG A O 1
ATOM 776 N N . ALA A 1 96 ? 6.774 -6.627 -12.239 1.00 91.88 96 ALA A N 1
ATOM 777 C CA . ALA A 1 96 ? 7.158 -7.556 -13.301 1.00 91.88 96 ALA A CA 1
ATOM 778 C C . ALA A 1 96 ? 6.808 -7.012 -14.696 1.00 91.88 96 ALA A C 1
ATOM 780 O O . ALA A 1 96 ? 7.677 -6.935 -15.558 1.00 91.88 96 ALA A O 1
ATOM 781 N N . LEU A 1 97 ? 5.583 -6.502 -14.890 1.00 87.88 97 LEU A N 1
ATOM 782 C CA . LEU A 1 97 ? 5.187 -5.877 -16.159 1.00 87.88 97 LEU A CA 1
ATOM 783 C C . LEU A 1 97 ? 6.101 -4.715 -16.563 1.00 87.88 97 LEU A C 1
ATOM 785 O O . LEU A 1 97 ? 6.285 -4.449 -17.745 1.00 87.88 97 LEU A O 1
ATOM 789 N N . LYS A 1 98 ? 6.638 -3.970 -15.598 1.00 78.44 98 LYS A N 1
ATOM 790 C CA . LYS A 1 98 ? 7.529 -2.839 -15.868 1.00 78.44 98 LYS A CA 1
ATOM 791 C C . LYS A 1 98 ? 8.986 -3.239 -16.078 1.00 78.44 98 LYS A C 1
ATOM 793 O O . LYS A 1 98 ? 9.717 -2.433 -16.639 1.00 78.44 98 LYS A O 1
ATOM 798 N N . GLU A 1 99 ? 9.397 -4.410 -15.605 1.00 78.12 99 GLU A N 1
ATOM 799 C CA . GLU A 1 99 ? 10.716 -4.996 -15.874 1.00 78.12 99 GLU A CA 1
ATOM 800 C C . GLU A 1 99 ? 10.745 -5.692 -17.245 1.00 78.12 99 GLU A C 1
ATOM 802 O O . GLU A 1 99 ? 11.760 -5.645 -17.919 1.00 78.12 99 GLU A O 1
ATOM 807 N N . GLU A 1 100 ? 9.630 -6.272 -17.700 1.00 68.50 100 GLU A N 1
ATOM 808 C CA . GLU A 1 100 ? 9.526 -6.907 -19.028 1.00 68.50 100 GLU A CA 1
ATOM 809 C C . GLU A 1 100 ? 9.460 -5.911 -20.203 1.00 68.50 100 GLU A C 1
ATOM 811 O O . GLU A 1 100 ? 9.668 -6.300 -21.349 1.00 68.50 100 GLU A O 1
ATOM 816 N N . ASN A 1 101 ? 9.138 -4.639 -19.938 1.00 58.00 101 ASN A N 1
ATOM 817 C CA . ASN A 1 101 ? 8.961 -3.592 -20.956 1.00 58.00 101 ASN A CA 1
ATOM 818 C C . ASN A 1 101 ? 10.104 -2.548 -20.987 1.00 58.00 101 ASN A C 1
ATOM 820 O O . ASN A 1 101 ? 9.968 -1.534 -21.676 1.00 58.00 101 ASN A O 1
ATOM 824 N N . GLU A 1 102 ? 11.185 -2.760 -20.230 1.00 55.78 102 GLU A N 1
ATOM 825 C CA . GLU A 1 102 ? 12.429 -1.959 -20.244 1.00 55.78 102 GLU A CA 1
ATOM 826 C C . GLU A 1 102 ? 13.563 -2.723 -20.934 1.00 55.78 102 GLU A C 1
ATOM 828 O O . GLU A 1 102 ? 14.343 -2.058 -21.654 1.00 55.78 102 GLU A O 1
#

Radius of gyration: 21.17 Å; chains: 1; bounding box: 41×28×68 Å

pLDDT: mean 86.1, std 12.45, range [55.78, 98.38]

=== Feature glossary ===
Feature key, reading from the visual/contextual features back to the raw sequence:

Rendered structure images. Six rendered views show the 3D structure from the faces of a cube — i.e. along ±x, ±y, ±z. Rendering representation is drawn randomly per protein from cartoon (secondary-structure ribbons), sticks (backbone bonds), or molecular surface; coloring is either N→C rainbow (blue at the N-terminus through red at the C-terminus) or one color per chain.

Contact-map, Ramachandran, and PAE plots. The contact map is a binary N×N matrix image: pixel (i, j) is dark where Cα_i and Cα_j are within 8 Å and |i−j|>4. Because the |i−j|>4 filter removes local helical contacts, off-diagonal stripes parallel to the main diagonal indicate parallel β-sheets; stripes perpendicular to it indicate antiparallel β-sheets. The Ramachandran plot scatters every residue's (φ, ψ) pair against the sterically allowed regions. The PAE heatmap renders the predicted-aligned-error matrix.

InterPro / GO / CATH / organism. Database cross-references. InterPro integrates a dozen domain/family signature databases into unified entries with residue-range hits. GO terms attach function/process/location labels with evidence codes. CATH codes position the fold in a four-level structural taxonomy. Organism is the NCBI-taxonomy species name.

Nearest PDB structures. The Foldseek neighbor list gives the closest experimentally determined structures in the PDB, ranked by structural alignment. TM-score near 1 means near-identical fold; near 0.3 means only rough topology match. This is how one finds what a novel AlphaFold prediction most resembles in the solved-structure universe.

Predicted aligned error. PAE(i, j) answ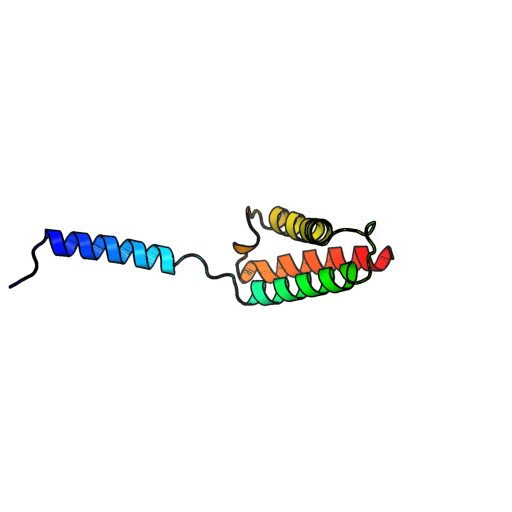ers: if I align the predicted and true structures on residue i, how far off (in Å) do I expect residue j to 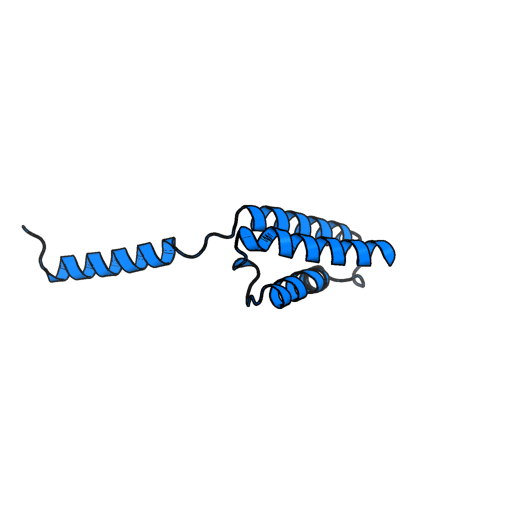be? A block-diagonal PAE matrix with low values on the blocks and high values of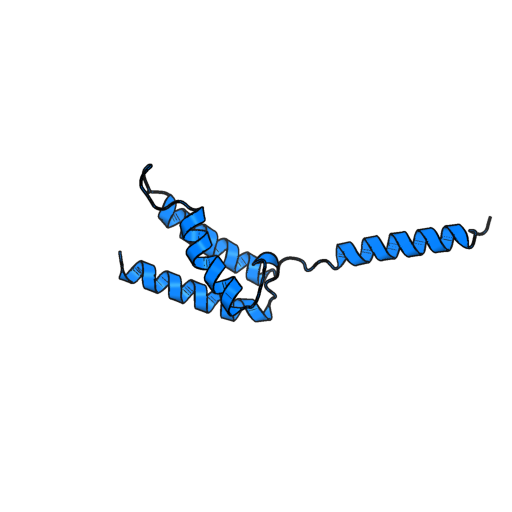f-diagonal is the signature of a multi-domain protein with confidently predicted domains but uncertain inter-domain orientation.

Solvent-accessible surface area. Accessible surface area quantifies burial. A residue with SASA near zero is packed into the hydrophobic core; one with SASA >100 Å² sits on the surface. Computed here via the Shrake–Rupley numerical algorithm with a 1.4 Å probe.

B-factor. B-factor (Debye–Waller factor) reflects atomic displacement in the crystal lattice. It is an experimental observable (units Å²), not a prediction; low values mean the atom is pinned down, high values mean it moves or is heterogeneous across the crystal.

pLDDT. For AlphaFold models, the B-factor field carries pLDDT — the model's own estimate of local accuracy on a 0–100 scale. Regions with pLDDT<50 should be treated as essentially unmodeled; they often correspond to intrinsically disordered segments.

Backbone torsions (φ/ψ). φ (phi) and ψ (psi) are the two rotatable backbone dihedrals per residue: φ is the C(i-1)–N–Cα–C torsion, ψ is the N–Cα–C–N(i+1) torsion, both in degrees on (−180°, 180°]. α-helical residues cluster near (−60°, −45°); β-strand residues near (−120°, +130°). A Ramachandran plot is simply a scatter of (φ, ψ) for every residue.

Radius of gyration, Cα contacts, bounding box. Radius of gyration (Rg) is the root-mean-square distance of Cα atoms from their centroid — a single number for overall size and compactness. A globular domain of N residues has Rg ≈ 2.2·N^0.38 Å; an extended or disordered chain has a much larger Rg. The Cα contact count is the number of residue pairs whose Cα atoms are within 8 Å and are more than four positions apart in sequence — a standard proxy for tertiary packing density. The bounding box is the smallest axis-aligned box enclosing all Cα atoms.

Secondary structure (3-state, P-SEA). Three-state secondary structure (P-SEA) collapses the eight DSSP classes into helix (a), strand (b), and coil (c). P-SEA assigns these from Cα geometry alone — distances and angles — without requiring backbone oxygens, so it works on any Cα trace.

Secondary structure (8-state, DSSP). DSSP 8-state secondary structure assigns each residue one of H (α-helix), G (3₁₀-helix), I (π-helix), E (extended β-strand), B (isolated β-bridge), T (hydrogen-bonded turn), S (bend), or '-' (coil). The assignment is computed from backbone hydrogen-bond geometry via the Kabsch–Sander algorithm.

Foldseek 3Di. A 3Di character summarizes, for each residue, the relative orientation of the Cα frame of its nearest spatial neighbor. Because it encodes fold topology rather than chemistry, 3Di alignments detect remote structural similarity that sequence alignment misses.

mmCIF coordinates. The mmCIF block holds the 3D Cartesian coordinates of each backbone atom (N, Cα, C, O) in ångströms. mmCIF is the PDB's canonical archive format — a tagged-loop text representation of the atomic model.

Sequence. Sequence gives the chain of amino acids in standard one-letter code (A=alanine, C=cysteine, …, Y=tyrosine), read N→C. It is the only feature that is directly encoded by the gene; all structural features are derived from the folded form of this sequence.